Protein AF-A0AAV1SGU9-F1 (afdb_monomer)

Secondary structure (DSSP, 8-state):
----------HHHHHHHHHHHHHHHHHHHHHHHHHHHHH-HHHHHHHHHHHTTS--SEEEETTEEEETTTEEEEEETTEEEEEEGGG-

Structure (mmCIF, N/CA/C/O backbone):
data_AF-A0AAV1SGU9-F1
#
_entry.id   AF-A0AAV1SGU9-F1
#
loop_
_atom_site.group_PDB
_atom_site.id
_atom_site.type_symbol
_atom_site.label_atom_id
_atom_site.label_alt_id
_atom_site.label_comp_id
_atom_site.label_asym_id
_atom_site.label_entity_id
_atom_site.label_seq_id
_atom_site.pdbx_PDB_ins_code
_atom_site.Cartn_x
_atom_site.Cartn_y
_atom_site.Cartn_z
_atom_site.occupancy
_atom_site.B_iso_or_equiv
_atom_site.auth_seq_id
_atom_site.auth_comp_id
_atom_site.auth_asym_id
_atom_site.auth_atom_id
_atom_site.pdbx_PDB_model_num
ATOM 1 N N . MET A 1 1 ? 32.943 -4.438 -53.365 1.00 37.94 1 MET A N 1
ATOM 2 C CA . MET A 1 1 ? 32.699 -3.489 -52.258 1.00 37.94 1 MET A CA 1
ATOM 3 C C . MET A 1 1 ? 31.623 -4.081 -51.366 1.00 37.94 1 MET A C 1
ATOM 5 O O . MET A 1 1 ? 30.523 -4.306 -51.854 1.00 37.94 1 MET A O 1
ATOM 9 N N . ARG A 1 2 ? 31.957 -4.453 -50.125 1.00 40.44 2 ARG A N 1
ATOM 10 C CA . ARG A 1 2 ? 30.970 -4.940 -49.149 1.00 40.44 2 ARG A CA 1
ATOM 11 C C . ARG A 1 2 ? 30.349 -3.718 -48.472 1.00 40.44 2 ARG A C 1
ATOM 13 O O . ARG A 1 2 ? 31.067 -2.782 -48.151 1.00 40.44 2 ARG A O 1
ATOM 20 N N . LYS A 1 3 ? 29.022 -3.706 -48.382 1.00 43.94 3 LYS A N 1
ATOM 21 C CA . LYS A 1 3 ? 28.222 -2.643 -47.772 1.00 43.94 3 LYS A CA 1
ATOM 22 C C . LYS A 1 3 ? 28.282 -2.862 -46.262 1.00 43.94 3 LYS A C 1
ATOM 24 O O . LYS A 1 3 ? 27.867 -3.927 -45.810 1.00 43.94 3 LYS A O 1
ATOM 29 N N . ASP A 1 4 ? 28.817 -1.900 -45.525 1.00 45.81 4 ASP A N 1
ATOM 30 C CA . ASP A 1 4 ? 28.834 -1.924 -44.065 1.00 45.81 4 ASP A CA 1
ATOM 31 C C . ASP A 1 4 ? 27.385 -1.843 -43.564 1.00 45.81 4 ASP A C 1
ATOM 33 O O . ASP A 1 4 ? 26.744 -0.791 -43.602 1.00 45.81 4 ASP A O 1
ATOM 37 N N . SER A 1 5 ? 26.815 -2.987 -43.185 1.00 48.84 5 SER A N 1
ATOM 38 C CA . SER A 1 5 ? 25.560 -3.038 -42.443 1.00 48.84 5 SER A CA 1
ATOM 39 C C . SER A 1 5 ? 25.860 -2.574 -41.022 1.00 48.84 5 SER A C 1
ATOM 41 O O . SER A 1 5 ? 26.645 -3.221 -40.327 1.00 48.84 5 SER A O 1
ATOM 43 N N . GLY A 1 6 ? 25.273 -1.446 -40.611 1.00 61.34 6 GLY A N 1
ATOM 44 C CA . GLY A 1 6 ? 25.339 -0.964 -39.229 1.00 61.34 6 GLY A CA 1
ATOM 45 C C . GLY A 1 6 ? 24.902 -2.042 -38.228 1.00 61.34 6 GLY A C 1
ATOM 46 O O . GLY A 1 6 ? 24.290 -3.033 -38.637 1.00 61.34 6 GLY A O 1
ATOM 47 N N . PRO A 1 7 ? 25.216 -1.883 -36.931 1.00 57.59 7 PRO A N 1
ATOM 48 C CA . PRO A 1 7 ? 24.901 -2.890 -35.931 1.00 57.59 7 PRO A CA 1
ATOM 49 C C . PRO A 1 7 ? 23.383 -3.069 -35.869 1.00 57.59 7 PRO A C 1
ATOM 51 O O . PRO A 1 7 ? 22.662 -2.249 -35.310 1.00 57.59 7 PRO A O 1
ATOM 54 N N . THR A 1 8 ? 22.886 -4.139 -36.482 1.00 62.34 8 THR A N 1
ATOM 55 C CA . THR A 1 8 ? 21.570 -4.685 -36.174 1.00 62.34 8 THR A CA 1
ATOM 56 C C . THR A 1 8 ? 21.667 -5.213 -34.752 1.00 62.34 8 THR A C 1
ATOM 58 O O . THR A 1 8 ? 22.133 -6.333 -34.547 1.00 62.34 8 THR A O 1
ATOM 61 N N . GLU A 1 9 ? 21.307 -4.383 -33.766 1.00 64.25 9 GLU A N 1
ATOM 62 C CA . GLU A 1 9 ? 21.014 -4.874 -32.418 1.00 64.25 9 GLU A CA 1
ATOM 63 C C . GLU A 1 9 ? 20.022 -6.029 -32.564 1.00 64.25 9 GLU A C 1
ATOM 65 O O . GLU A 1 9 ? 19.015 -5.923 -33.276 1.00 64.25 9 GLU A O 1
ATOM 70 N N . CYS A 1 10 ? 20.339 -7.165 -31.946 1.00 80.31 10 CYS A N 1
ATOM 71 C CA . CYS A 1 10 ? 19.440 -8.298 -31.974 1.00 80.31 10 CYS A CA 1
ATOM 72 C C . CYS A 1 10 ? 18.146 -7.886 -31.269 1.00 80.31 10 CYS A C 1
ATOM 74 O O . CYS A 1 10 ? 18.173 -7.327 -30.173 1.00 80.31 10 CYS A O 1
ATOM 76 N N . VAL A 1 11 ? 16.998 -8.173 -31.882 1.00 80.12 11 VAL A N 1
ATOM 77 C CA . VAL A 1 11 ? 15.682 -7.827 -31.320 1.00 80.12 11 VAL A CA 1
ATOM 78 C C . VAL A 1 11 ? 15.514 -8.405 -29.906 1.00 80.12 11 VAL A C 1
ATOM 80 O O . VAL A 1 11 ? 14.871 -7.783 -29.063 1.00 80.12 11 VAL A O 1
ATOM 83 N N . SER A 1 12 ? 16.151 -9.547 -29.610 1.00 80.81 12 SER A N 1
ATOM 84 C CA . SER A 1 12 ? 16.184 -10.132 -28.263 1.00 80.81 12 SER A CA 1
ATOM 85 C C . SER A 1 12 ? 16.831 -9.222 -27.225 1.00 80.81 12 SER A C 1
ATOM 87 O O . SER A 1 12 ? 16.344 -9.148 -26.102 1.00 80.81 12 SER A O 1
ATOM 89 N N . ASP A 1 13 ? 17.902 -8.521 -27.591 1.00 87.62 13 ASP A N 1
ATOM 90 C CA . ASP A 1 13 ? 18.694 -7.713 -26.663 1.00 87.62 13 ASP A CA 1
ATOM 91 C C . ASP A 1 13 ? 17.952 -6.419 -26.324 1.00 87.62 13 ASP A C 1
ATOM 93 O O . ASP A 1 13 ? 17.931 -5.983 -25.172 1.00 87.62 13 ASP A O 1
ATOM 97 N N . VAL A 1 14 ? 17.252 -5.857 -27.314 1.00 85.06 14 VAL A N 1
ATOM 98 C CA . VAL A 1 14 ? 16.359 -4.708 -27.124 1.00 85.06 14 VAL A CA 1
ATOM 99 C C . VAL A 1 14 ? 15.190 -5.081 -26.211 1.00 85.06 14 VAL A C 1
ATOM 101 O O . VAL A 1 14 ? 14.898 -4.350 -25.266 1.00 85.06 14 VAL A O 1
ATOM 104 N N . ILE A 1 15 ? 14.550 -6.234 -26.442 1.00 87.25 15 ILE A N 1
ATOM 105 C CA . ILE A 1 15 ? 13.449 -6.718 -25.592 1.00 87.25 15 ILE A CA 1
ATOM 106 C C . ILE A 1 15 ? 13.941 -6.982 -24.166 1.00 87.25 15 ILE A C 1
ATOM 108 O O . ILE A 1 15 ? 13.298 -6.550 -23.212 1.00 87.25 15 ILE A O 1
ATOM 112 N N . ALA A 1 16 ? 15.089 -7.642 -24.005 1.00 87.81 16 ALA A N 1
ATOM 113 C CA . ALA A 1 16 ? 15.664 -7.915 -22.692 1.00 87.81 16 ALA A CA 1
ATOM 114 C C . ALA A 1 16 ? 15.970 -6.621 -21.920 1.00 87.81 16 ALA A C 1
ATOM 116 O O . ALA A 1 16 ? 15.688 -6.542 -20.723 1.00 87.81 16 ALA A O 1
ATOM 117 N N . ARG A 1 17 ? 16.491 -5.589 -22.598 1.00 87.88 17 ARG A N 1
ATOM 118 C CA . ARG A 1 17 ? 16.753 -4.280 -21.984 1.00 87.88 17 ARG A CA 1
ATOM 119 C C . ARG A 1 17 ? 15.467 -3.596 -21.530 1.00 87.88 17 ARG A C 1
ATOM 121 O O . ARG A 1 17 ? 15.416 -3.136 -20.396 1.00 87.88 17 ARG A O 1
ATOM 128 N N . LEU A 1 18 ? 14.439 -3.571 -22.378 1.00 86.62 18 LEU A N 1
ATOM 129 C CA . LEU A 1 18 ? 13.150 -2.953 -22.049 1.00 86.62 18 LEU A CA 1
ATOM 130 C C . LEU A 1 18 ? 12.447 -3.664 -20.888 1.00 86.62 18 LEU A C 1
ATOM 132 O O . LEU A 1 18 ? 11.907 -3.002 -20.009 1.00 86.62 18 LEU A O 1
ATOM 136 N N . LEU A 1 19 ? 12.483 -5.000 -20.851 1.00 88.06 19 LEU A N 1
ATOM 137 C CA . LEU A 1 19 ? 11.920 -5.771 -19.739 1.00 88.06 19 LEU A CA 1
ATOM 138 C C . LEU A 1 19 ? 12.651 -5.490 -18.428 1.00 88.06 19 LEU A C 1
ATOM 140 O O . LEU A 1 19 ? 12.012 -5.343 -17.391 1.00 88.06 19 LEU A O 1
ATOM 144 N N . LYS A 1 20 ? 13.982 -5.395 -18.477 1.00 90.31 20 LYS A N 1
ATOM 145 C CA . LYS A 1 20 ? 14.779 -5.046 -17.305 1.00 90.31 20 LYS A CA 1
ATOM 146 C C . LYS A 1 20 ? 14.455 -3.638 -16.811 1.00 90.31 20 LYS A C 1
ATOM 148 O O . LYS A 1 20 ? 14.189 -3.461 -15.635 1.00 90.31 20 LYS A O 1
ATOM 153 N N . GLU A 1 21 ? 14.436 -2.661 -17.710 1.00 87.62 21 GLU A N 1
ATOM 154 C CA . GLU A 1 21 ? 14.140 -1.267 -17.374 1.00 87.62 21 GLU A CA 1
ATOM 155 C C . GLU A 1 21 ? 12.729 -1.117 -16.787 1.00 87.62 21 GLU A C 1
ATOM 157 O O . GLU A 1 21 ? 12.547 -0.446 -15.775 1.00 87.62 21 GLU A O 1
ATOM 162 N N . TYR A 1 22 ? 11.744 -1.818 -17.354 1.00 86.56 22 TYR A N 1
ATOM 163 C CA . TYR A 1 22 ? 10.393 -1.878 -16.799 1.00 86.56 22 TYR A CA 1
ATOM 164 C C . TYR A 1 22 ? 10.369 -2.518 -15.403 1.00 86.56 22 TYR A C 1
ATOM 166 O O . TYR A 1 22 ? 9.778 -1.959 -14.482 1.00 86.56 22 TYR A O 1
ATOM 174 N N . SER A 1 23 ? 11.047 -3.658 -15.229 1.00 85.69 23 SER A N 1
ATOM 175 C CA . SER A 1 23 ? 11.129 -4.357 -13.942 1.00 85.69 23 SER A CA 1
ATOM 176 C C . SER A 1 23 ? 11.819 -3.518 -12.865 1.00 85.69 23 SER A C 1
ATOM 178 O O . SER A 1 23 ? 11.404 -3.558 -11.709 1.00 85.69 23 SER A O 1
ATOM 180 N N . ASP A 1 24 ? 12.863 -2.769 -13.223 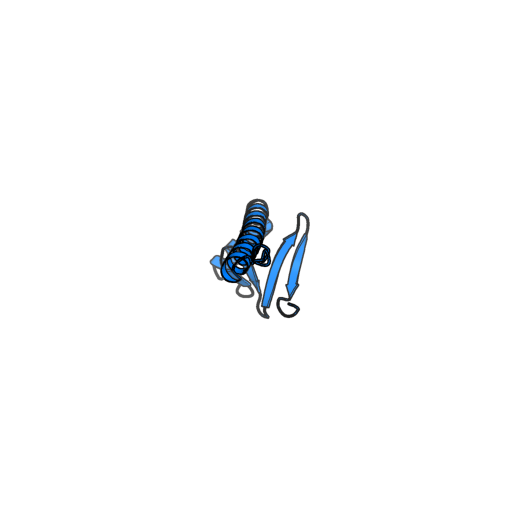1.00 86.62 24 ASP A N 1
ATOM 181 C CA . ASP A 1 24 ? 13.591 -1.901 -12.296 1.00 86.62 24 ASP A CA 1
ATOM 182 C C . ASP A 1 24 ? 12.688 -0.742 -11.830 1.00 86.62 24 ASP A C 1
ATOM 184 O O . ASP A 1 24 ? 12.635 -0.436 -10.637 1.00 86.62 24 ASP A O 1
ATOM 188 N N . VAL A 1 25 ? 11.917 -0.140 -12.747 1.00 84.31 25 VAL A N 1
ATOM 189 C CA . VAL A 1 25 ? 10.941 0.917 -12.423 1.00 84.31 25 VAL A CA 1
ATOM 190 C C . VAL A 1 25 ? 9.809 0.388 -11.541 1.00 84.31 25 VAL A C 1
ATOM 192 O O . VAL A 1 25 ? 9.429 1.043 -10.569 1.00 84.31 25 VAL A O 1
ATOM 195 N N . GLU A 1 26 ? 9.274 -0.792 -11.856 1.00 82.94 26 GLU A N 1
ATOM 196 C CA . GLU A 1 26 ? 8.226 -1.430 -11.056 1.00 82.94 26 GLU A CA 1
ATOM 197 C C . GLU A 1 26 ? 8.726 -1.732 -9.636 1.00 82.94 26 GLU A C 1
ATOM 199 O O . GLU A 1 26 ? 8.052 -1.396 -8.660 1.00 82.94 26 GLU A O 1
ATOM 204 N N . SER A 1 27 ? 9.940 -2.275 -9.505 1.00 82.19 27 SER A N 1
ATOM 205 C CA . SER A 1 27 ? 10.551 -2.568 -8.205 1.00 82.19 27 SER A CA 1
ATOM 206 C C . SER A 1 27 ? 10.776 -1.306 -7.367 1.00 82.19 27 SER A C 1
ATOM 208 O O . SER A 1 27 ? 10.416 -1.294 -6.191 1.00 82.19 27 SER A O 1
ATOM 210 N N . ASP A 1 28 ? 11.322 -0.235 -7.953 1.00 85.81 28 ASP A N 1
ATOM 211 C CA . ASP A 1 28 ? 11.538 1.045 -7.256 1.00 85.81 28 ASP A CA 1
ATOM 212 C C . ASP A 1 28 ? 10.208 1.664 -6.790 1.00 85.81 28 ASP A C 1
ATOM 214 O O . ASP A 1 28 ? 10.113 2.202 -5.685 1.00 85.81 28 ASP A O 1
ATOM 218 N N . MET A 1 29 ? 9.138 1.545 -7.584 1.00 80.94 29 MET A N 1
ATOM 219 C CA . MET A 1 29 ? 7.807 1.989 -7.158 1.00 80.94 29 MET A CA 1
ATOM 220 C C . MET A 1 29 ? 7.259 1.172 -5.984 1.00 80.94 29 MET A C 1
ATOM 222 O O . MET A 1 29 ? 6.744 1.758 -5.028 1.00 80.94 29 MET A O 1
ATOM 226 N N . VAL A 1 30 ? 7.361 -0.158 -6.037 1.00 81.44 30 VAL A N 1
ATOM 227 C CA . VAL A 1 30 ? 6.887 -1.044 -4.960 1.00 81.44 30 VAL A CA 1
ATOM 228 C C . VAL A 1 30 ? 7.660 -0.793 -3.666 1.00 81.44 30 VAL A C 1
ATOM 230 O O . VAL A 1 30 ? 7.049 -0.673 -2.605 1.00 81.44 30 VAL A O 1
ATOM 233 N N . GLU A 1 31 ? 8.979 -0.629 -3.746 1.00 84.94 31 GLU A N 1
ATOM 234 C CA . GLU A 1 31 ? 9.818 -0.356 -2.578 1.00 84.94 31 GLU A CA 1
ATOM 235 C C . GLU A 1 31 ? 9.443 0.973 -1.905 1.00 84.94 31 GLU A C 1
ATOM 237 O O . GLU A 1 31 ? 9.272 1.036 -0.686 1.00 84.94 31 GLU A O 1
ATOM 242 N N . ARG A 1 32 ? 9.202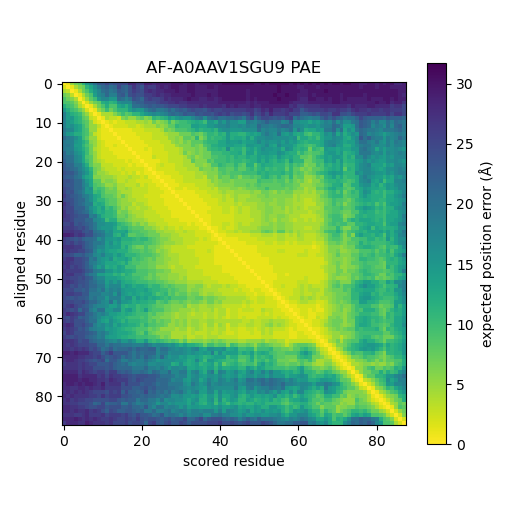 2.029 -2.692 1.00 85.06 32 ARG A N 1
ATOM 243 C CA . ARG A 1 32 ? 8.724 3.321 -2.165 1.00 85.06 32 ARG A CA 1
ATOM 244 C C . ARG A 1 32 ? 7.346 3.221 -1.520 1.00 85.06 32 ARG A C 1
ATOM 246 O O . ARG A 1 32 ? 7.084 3.899 -0.527 1.00 85.06 32 ARG A O 1
ATOM 253 N N . LEU A 1 33 ? 6.458 2.394 -2.071 1.00 80.00 33 LEU A N 1
ATOM 254 C CA . LEU A 1 33 ? 5.147 2.137 -1.477 1.00 80.00 33 LEU A CA 1
ATOM 255 C C . LEU A 1 33 ? 5.274 1.423 -0.134 1.00 80.00 33 LEU A C 1
ATOM 257 O O . LEU A 1 33 ? 4.599 1.812 0.819 1.00 80.00 33 LEU A O 1
ATOM 261 N N . HIS A 1 34 ? 6.151 0.424 -0.034 1.00 82.56 34 HIS A N 1
ATOM 262 C CA . HIS A 1 34 ? 6.433 -0.263 1.227 1.00 82.56 34 HIS A CA 1
ATOM 263 C C . HIS A 1 34 ? 7.013 0.682 2.278 1.00 82.56 34 HIS A C 1
ATOM 265 O O . HIS A 1 34 ? 6.513 0.695 3.401 1.00 82.56 34 HIS A O 1
ATOM 271 N N . GLN A 1 35 ? 7.965 1.542 1.909 1.00 84.69 35 GLN A N 1
ATOM 272 C CA . GLN A 1 35 ? 8.496 2.567 2.817 1.00 84.69 35 GLN A CA 1
ATOM 273 C C . GLN A 1 35 ? 7.394 3.516 3.314 1.00 84.69 35 GLN A C 1
ATOM 275 O O . GLN A 1 35 ? 7.265 3.748 4.515 1.00 84.69 35 GLN A O 1
ATOM 280 N N . ALA A 1 36 ? 6.534 4.010 2.418 1.00 81.00 36 ALA A N 1
ATOM 281 C CA . ALA A 1 36 ? 5.425 4.887 2.796 1.00 81.00 36 ALA A CA 1
ATOM 282 C C . ALA A 1 36 ? 4.402 4.195 3.720 1.00 81.00 36 ALA A C 1
ATOM 284 O O . ALA A 1 36 ? 3.849 4.819 4.625 1.00 81.00 36 ALA A O 1
ATOM 285 N N . ILE A 1 37 ? 4.153 2.901 3.505 1.00 83.81 37 ILE A N 1
ATOM 286 C CA . ILE A 1 37 ? 3.295 2.067 4.356 1.00 83.81 37 ILE A CA 1
ATOM 287 C C . ILE A 1 37 ? 3.907 1.873 5.749 1.00 83.81 37 ILE A C 1
ATOM 289 O O . ILE A 1 37 ? 3.189 1.890 6.752 1.00 83.81 37 ILE A O 1
ATOM 293 N N . GLU A 1 38 ? 5.223 1.685 5.824 1.00 83.19 38 GLU A N 1
ATOM 294 C CA . GLU A 1 38 ? 5.933 1.484 7.084 1.00 83.19 38 GLU A CA 1
ATOM 295 C C . GLU A 1 38 ? 5.956 2.748 7.955 1.00 83.19 38 GLU A C 1
ATOM 297 O O . GLU A 1 38 ? 6.014 2.652 9.180 1.00 83.19 38 GLU A O 1
ATOM 302 N N . GLU A 1 39 ? 5.815 3.933 7.371 1.00 83.44 39 GLU A N 1
ATOM 303 C CA . GLU A 1 39 ? 5.700 5.187 8.123 1.00 83.44 39 GLU A CA 1
ATOM 304 C C . GLU A 1 39 ? 4.247 5.536 8.513 1.00 83.44 39 GLU A C 1
ATOM 306 O O . GLU A 1 39 ? 4.021 6.299 9.456 1.00 83.44 39 GLU A O 1
ATOM 311 N N . ASP A 1 40 ? 3.240 4.953 7.851 1.00 81.88 40 ASP A N 1
ATOM 312 C CA . ASP A 1 40 ? 1.829 5.281 8.082 1.00 81.88 40 ASP A CA 1
ATOM 313 C C . ASP A 1 40 ? 1.166 4.395 9.157 1.00 81.88 40 ASP A C 1
ATOM 315 O O . ASP A 1 40 ? 0.688 3.278 8.930 1.00 81.88 40 ASP A O 1
ATOM 319 N N . GLU A 1 41 ? 1.046 4.947 10.364 1.00 85.06 41 GLU A N 1
ATOM 320 C CA . GLU A 1 41 ? 0.365 4.299 11.491 1.00 85.06 41 GLU A CA 1
ATOM 321 C C . GLU A 1 41 ? -1.136 4.037 11.262 1.00 85.06 41 GLU A C 1
ATOM 323 O O . GLU A 1 41 ? -1.703 3.090 11.821 1.00 85.06 41 GLU A O 1
ATOM 328 N N . SER A 1 42 ? -1.811 4.848 10.444 1.00 84.88 42 SER A N 1
ATOM 329 C CA . SER A 1 42 ? -3.225 4.636 10.100 1.00 84.88 42 SER A CA 1
ATOM 330 C C . SER A 1 42 ? -3.374 3.422 9.193 1.00 84.88 42 SER A C 1
ATOM 332 O O . SER A 1 42 ? -4.269 2.594 9.398 1.00 84.88 42 SER A O 1
ATOM 334 N N . TYR A 1 43 ? -2.457 3.280 8.239 1.00 86.81 43 TYR A N 1
ATOM 335 C CA . TYR A 1 43 ? -2.379 2.118 7.372 1.00 86.81 43 TYR A CA 1
ATOM 336 C C . TYR A 1 43 ? -2.096 0.847 8.164 1.00 86.81 43 TYR A C 1
ATOM 338 O O . TYR A 1 43 ? -2.853 -0.117 8.053 1.00 86.81 43 TYR A O 1
ATOM 346 N N . LYS A 1 44 ? -1.078 0.850 9.035 1.00 88.00 44 LYS A N 1
ATOM 347 C CA . LYS A 1 44 ? -0.756 -0.308 9.889 1.00 88.00 44 LYS A CA 1
ATOM 348 C C . LYS A 1 44 ? -1.947 -0.753 10.733 1.00 88.00 44 LYS A C 1
ATOM 350 O O . LYS A 1 44 ? -2.219 -1.952 10.848 1.00 88.00 44 LYS A O 1
ATOM 355 N N . LYS A 1 45 ? -2.701 0.199 11.296 1.00 89.88 45 LYS A N 1
ATOM 356 C CA . LYS A 1 45 ? -3.937 -0.096 12.037 1.00 89.88 45 LYS A CA 1
ATOM 357 C C . LYS A 1 45 ? -4.981 -0.754 11.142 1.00 89.88 45 LYS A C 1
ATOM 359 O O . LYS A 1 45 ? -5.530 -1.786 11.527 1.00 89.88 45 LYS A O 1
ATOM 364 N N . LEU A 1 46 ? -5.238 -0.206 9.956 1.00 86.88 46 LEU A N 1
ATOM 365 C CA . LEU A 1 46 ? -6.207 -0.779 9.024 1.00 86.88 46 LEU A CA 1
ATOM 366 C C . LEU A 1 46 ? -5.780 -2.175 8.547 1.00 86.88 46 LEU A C 1
ATOM 368 O O . LEU A 1 46 ? -6.580 -3.107 8.616 1.00 86.88 46 LEU A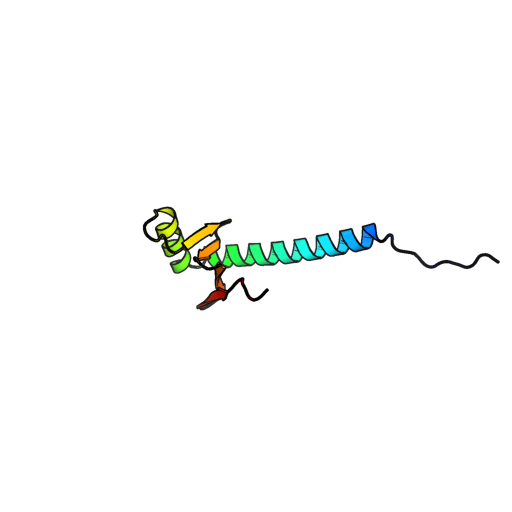 O 1
ATOM 372 N N . ALA A 1 47 ? -4.516 -2.353 8.165 1.00 88.69 47 ALA A N 1
ATOM 373 C CA . ALA A 1 47 ? -3.939 -3.642 7.797 1.00 88.69 47 ALA A CA 1
ATOM 374 C C . ALA A 1 47 ? -4.080 -4.672 8.933 1.00 88.69 47 ALA A C 1
ATOM 376 O O . ALA A 1 47 ? -4.466 -5.815 8.690 1.00 88.69 47 ALA A O 1
ATOM 377 N N . SER A 1 48 ? -3.864 -4.271 10.192 1.00 91.44 48 SER A N 1
ATOM 378 C CA . SER A 1 48 ? -4.086 -5.130 11.365 1.00 91.44 48 SER A CA 1
ATOM 379 C C . SER A 1 48 ? -5.550 -5.569 11.500 1.00 91.44 48 SER A C 1
ATOM 381 O O . SER A 1 48 ? -5.827 -6.744 11.746 1.00 91.44 48 SER A O 1
ATOM 383 N N . LEU A 1 49 ? -6.504 -4.654 11.300 1.00 90.69 49 LEU A N 1
ATOM 384 C CA . LEU A 1 49 ? -7.938 -4.967 11.347 1.00 90.69 49 LEU A CA 1
ATOM 385 C C . LEU A 1 49 ? -8.368 -5.906 10.211 1.00 90.69 49 LEU A C 1
ATOM 387 O O . LEU A 1 49 ? -9.223 -6.771 10.422 1.00 90.69 49 LEU A O 1
ATOM 391 N N . VAL A 1 50 ? -7.768 -5.754 9.030 1.00 89.50 50 VAL A N 1
ATOM 392 C CA . VAL A 1 50 ? -7.999 -6.622 7.869 1.00 89.50 50 VAL A CA 1
ATOM 393 C C . VAL A 1 50 ? -7.415 -8.017 8.109 1.00 89.50 50 VAL A C 1
ATOM 395 O O . VAL A 1 50 ? -8.136 -8.999 7.954 1.00 89.50 50 VAL A O 1
ATOM 398 N N . ARG A 1 51 ? -6.171 -8.127 8.607 1.00 90.75 51 ARG A N 1
ATOM 399 C CA . ARG A 1 51 ? -5.550 -9.416 8.994 1.00 90.75 51 ARG A CA 1
ATOM 400 C C . ARG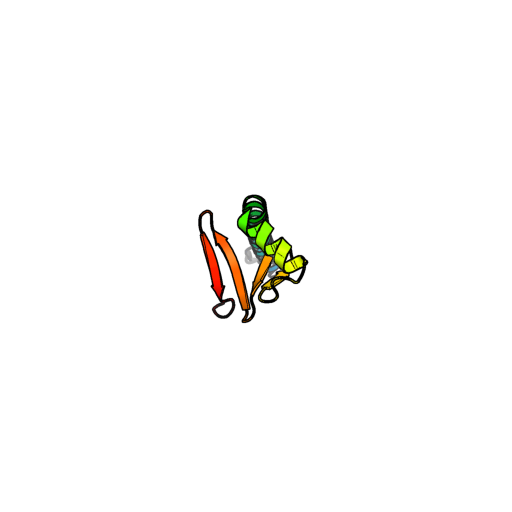 A 1 51 ? -6.357 -10.166 10.048 1.00 90.75 51 ARG A C 1
ATOM 402 O O . ARG A 1 51 ? -6.472 -11.384 9.988 1.00 90.75 51 ARG A O 1
ATOM 409 N N . LYS A 1 52 ? -6.943 -9.441 11.004 1.00 92.62 52 LYS A N 1
ATOM 410 C CA . LYS A 1 52 ? -7.821 -10.009 12.041 1.00 92.62 52 LYS A CA 1
ATOM 411 C C . LYS A 1 52 ? -9.217 -10.375 11.522 1.00 92.62 52 LYS A C 1
ATOM 413 O O . LYS A 1 52 ? -10.031 -10.881 12.289 1.00 92.62 52 LYS A O 1
ATOM 418 N N . GLY A 1 53 ? -9.532 -10.084 10.258 1.00 88.88 53 GLY A N 1
ATOM 419 C CA . GLY A 1 53 ? -10.843 -10.342 9.662 1.00 88.88 53 GLY A CA 1
ATOM 420 C C . GLY A 1 53 ? -11.975 -9.470 10.219 1.00 88.88 53 GLY A C 1
ATOM 421 O O . GLY A 1 53 ? -13.147 -9.758 9.952 1.00 88.88 53 GLY A O 1
ATOM 422 N N . ILE A 1 54 ? -11.637 -8.418 10.978 1.00 90.19 54 ILE A N 1
ATOM 423 C CA . ILE A 1 54 ? -12.585 -7.438 11.534 1.00 90.19 54 ILE A CA 1
ATOM 424 C C . ILE A 1 54 ? -13.129 -6.576 10.396 1.00 90.19 54 ILE A C 1
ATOM 426 O O . ILE A 1 54 ? -14.333 -6.349 10.292 1.00 90.19 54 ILE A O 1
ATOM 430 N N . VAL A 1 55 ? -12.241 -6.138 9.501 1.00 85.50 55 VAL A N 1
ATOM 431 C CA . VAL A 1 55 ? -12.608 -5.412 8.286 1.00 85.50 55 VAL A CA 1
ATOM 432 C C . VAL A 1 55 ? -12.481 -6.356 7.097 1.00 85.50 55 VAL A C 1
ATOM 434 O O . VAL A 1 55 ? -11.383 -6.733 6.715 1.00 85.50 55 VAL A O 1
ATOM 437 N N . ARG A 1 56 ? -13.618 -6.718 6.495 1.00 84.81 56 ARG A N 1
ATOM 438 C CA . ARG A 1 56 ? -13.690 -7.653 5.350 1.00 84.81 56 ARG A CA 1
ATOM 439 C C . ARG A 1 56 ? -13.880 -6.971 3.997 1.00 84.81 56 ARG A C 1
ATOM 441 O O . ARG A 1 56 ? -14.013 -7.633 2.976 1.00 84.81 56 ARG A O 1
ATOM 448 N N . ARG A 1 57 ? -13.966 -5.637 3.996 1.00 83.06 57 ARG A N 1
ATOM 449 C CA . ARG A 1 57 ? -14.087 -4.835 2.768 1.00 83.06 57 ARG A CA 1
ATOM 450 C C . ARG A 1 57 ? -12.787 -4.830 1.962 1.00 83.06 57 ARG A C 1
ATOM 452 O O . ARG A 1 57 ? -12.837 -4.621 0.751 1.00 83.06 57 ARG A O 1
ATOM 459 N N . TYR A 1 58 ? -11.673 -5.058 2.650 1.00 85.00 58 TYR A N 1
ATOM 460 C CA . TYR A 1 58 ? -10.343 -5.074 2.078 1.00 85.00 58 TYR A CA 1
ATOM 461 C C . TYR A 1 58 ? -9.688 -6.444 2.259 1.00 85.00 58 TYR A C 1
ATOM 463 O O . TYR A 1 58 ? -10.082 -7.202 3.147 1.00 85.00 58 TYR A O 1
ATOM 471 N N . TRP A 1 59 ? -8.673 -6.725 1.451 1.00 86.25 59 TRP A N 1
ATOM 472 C CA . TRP A 1 59 ? -7.708 -7.803 1.657 1.00 86.25 59 TRP A CA 1
ATOM 473 C C . TRP A 1 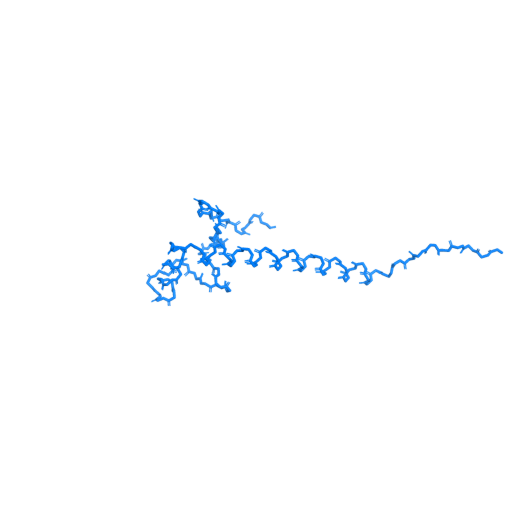59 ? -6.292 -7.263 1.454 1.00 86.25 59 TRP A C 1
ATOM 475 O O . TRP A 1 59 ? -6.110 -6.189 0.881 1.00 86.25 59 TRP A O 1
ATOM 485 N N . LEU A 1 60 ? -5.302 -7.985 1.972 1.00 87.12 60 LEU A N 1
ATOM 486 C CA . LEU A 1 60 ? -3.892 -7.663 1.777 1.00 87.12 60 LEU A CA 1
ATOM 487 C C . LEU A 1 60 ? -3.294 -8.608 0.741 1.00 87.12 60 LEU A C 1
ATOM 489 O O . LEU A 1 60 ? -3.527 -9.814 0.821 1.00 87.12 60 LEU A O 1
ATOM 493 N N . ASP A 1 61 ? -2.502 -8.057 -0.169 1.00 83.88 61 ASP A N 1
ATOM 494 C CA . ASP A 1 61 ? -1.619 -8.803 -1.063 1.00 83.88 61 ASP A CA 1
ATOM 495 C C . ASP A 1 61 ? -0.286 -8.050 -1.164 1.00 83.88 61 ASP A C 1
ATOM 497 O O . ASP A 1 61 ? -0.291 -6.838 -1.361 1.00 83.88 61 ASP A O 1
ATOM 501 N N . ASN A 1 62 ? 0.840 -8.731 -0.927 1.00 81.00 62 ASN A N 1
ATOM 502 C CA . ASN A 1 62 ? 2.177 -8.121 -0.799 1.00 81.00 62 ASN A CA 1
ATOM 503 C C . ASN A 1 62 ? 2.207 -6.843 0.067 1.00 81.00 62 ASN A C 1
ATOM 505 O O . ASN A 1 62 ? 2.765 -5.817 -0.321 1.00 81.00 62 ASN A O 1
ATOM 509 N N . ASP A 1 63 ? 1.547 -6.899 1.228 1.00 80.19 63 ASP A N 1
ATOM 510 C CA . ASP A 1 63 ? 1.391 -5.788 2.180 1.00 80.19 63 ASP A CA 1
ATOM 511 C C . ASP A 1 63 ? 0.604 -4.566 1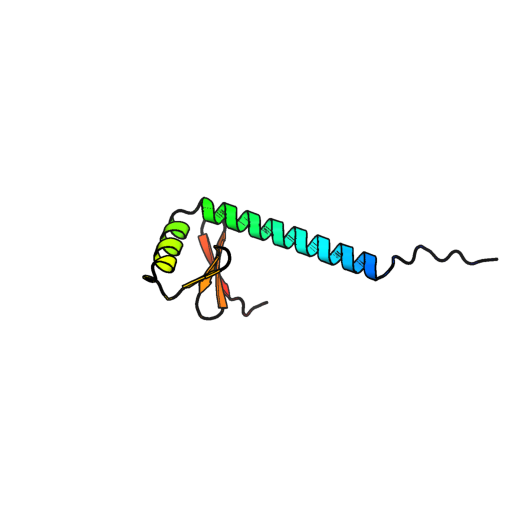.675 1.00 80.19 63 ASP A C 1
ATOM 513 O O . ASP A 1 63 ? 0.429 -3.616 2.437 1.00 80.19 63 ASP A O 1
ATOM 517 N N . LEU A 1 64 ? 0.033 -4.615 0.466 1.00 82.56 64 LEU A N 1
ATOM 518 C CA . LEU A 1 64 ? -0.847 -3.598 -0.120 1.00 82.56 64 LEU A CA 1
ATOM 519 C C . LEU A 1 64 ? -2.329 -3.901 0.150 1.00 82.56 64 LEU A C 1
ATOM 521 O O . LEU A 1 64 ? -2.769 -5.049 0.067 1.00 82.56 64 LEU A O 1
ATOM 525 N N . LEU A 1 65 ? -3.116 -2.868 0.472 1.00 85.31 65 LEU A N 1
ATOM 526 C CA . LEU A 1 65 ? -4.553 -2.971 0.732 1.00 85.31 65 LEU A CA 1
ATOM 527 C C . LEU A 1 65 ? -5.360 -2.856 -0.561 1.00 85.31 65 LEU A C 1
ATOM 529 O O . LEU A 1 65 ? -5.409 -1.810 -1.212 1.00 85.31 65 LEU A O 1
ATOM 533 N N . TYR A 1 66 ? -6.098 -3.916 -0.854 1.00 81.50 66 TYR A N 1
ATOM 534 C CA . TYR A 1 66 ? -7.027 -3.996 -1.970 1.00 81.50 66 TYR A CA 1
ATOM 535 C C . TYR A 1 66 ? -8.454 -3.947 -1.459 1.00 81.50 66 TYR A C 1
ATOM 537 O O . TYR A 1 66 ? -8.778 -4.539 -0.433 1.00 81.50 66 TYR A O 1
ATOM 545 N N . ALA A 1 67 ? -9.325 -3.254 -2.179 1.00 81.94 67 ALA A N 1
ATOM 546 C CA . ALA A 1 67 ? -10.746 -3.180 -1.904 1.00 81.94 67 ALA A CA 1
ATOM 547 C C . ALA A 1 67 ? -11.546 -3.921 -2.973 1.00 81.94 67 ALA A C 1
ATOM 54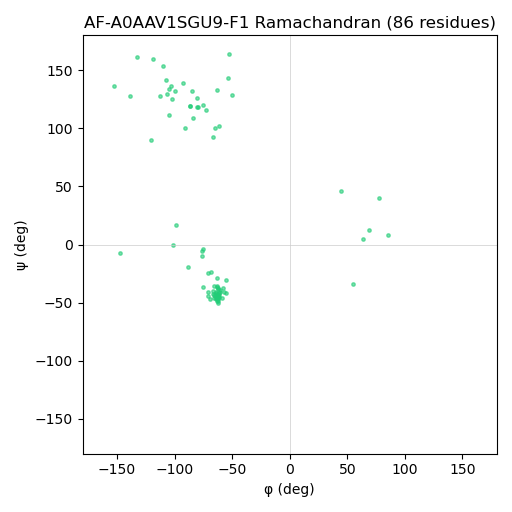9 O O . ALA A 1 67 ? -11.155 -4.025 -4.141 1.00 81.94 67 ALA A O 1
ATOM 550 N N . LYS A 1 68 ? -12.731 -4.387 -2.572 1.00 72.06 68 LYS A N 1
ATOM 551 C CA . LYS A 1 68 ? -13.710 -4.953 -3.503 1.00 72.06 68 LYS A CA 1
ATOM 552 C C . LYS A 1 68 ? -13.987 -3.948 -4.632 1.00 72.06 68 LYS A C 1
ATOM 554 O O . LYS A 1 68 ? -14.046 -2.752 -4.372 1.00 72.06 68 LYS A O 1
ATOM 559 N N . GLU A 1 69 ? -14.177 -4.469 -5.846 1.00 68.75 69 GLU A N 1
ATOM 560 C CA . GLU A 1 69 ? -14.327 -3.732 -7.122 1.00 68.75 69 GLU A CA 1
ATOM 561 C C . GLU A 1 69 ? -13.032 -3.350 -7.850 1.00 68.75 69 GLU A C 1
ATOM 563 O O . GLU A 1 69 ? -13.108 -2.710 -8.891 1.00 68.75 69 GLU A O 1
ATOM 568 N N . GLY A 1 70 ? -11.871 -3.830 -7.391 1.00 64.50 70 GLY A N 1
ATOM 569 C CA . GLY A 1 70 ? -10.604 -3.549 -8.067 1.00 64.50 70 GLY A CA 1
ATOM 570 C C . GLY A 1 70 ? -10.117 -2.146 -7.747 1.00 64.50 70 GLY A C 1
ATOM 571 O O . GLY A 1 70 ? -9.646 -1.446 -8.622 1.00 64.50 70 GLY A O 1
ATOM 572 N N . ARG A 1 71 ? -10.266 -1.708 -6.497 1.00 67.06 71 ARG A N 1
ATOM 573 C CA . ARG A 1 71 ? -9.720 -0.433 -6.034 1.00 67.06 71 ARG A CA 1
ATOM 574 C C . ARG A 1 71 ? -8.517 -0.693 -5.148 1.00 67.06 71 ARG A C 1
ATOM 576 O O . ARG A 1 71 ? -8.628 -1.476 -4.206 1.00 67.06 71 ARG A O 1
ATOM 583 N N . ILE A 1 72 ? -7.396 -0.036 -5.416 1.00 66.25 72 ILE A N 1
ATOM 584 C CA . ILE A 1 72 ? -6.201 -0.111 -4.570 1.00 66.25 72 ILE A CA 1
ATOM 585 C C . ILE A 1 72 ? -6.169 1.128 -3.686 1.00 66.25 72 ILE A C 1
ATOM 587 O O . ILE A 1 72 ? -6.369 2.254 -4.149 1.00 66.25 72 ILE A O 1
ATOM 591 N N . PHE A 1 73 ? -5.935 0.917 -2.395 1.00 66.81 73 PHE A N 1
ATOM 592 C CA . PHE A 1 73 ? -5.627 2.003 -1.478 1.00 66.81 73 PHE A CA 1
ATOM 593 C C . PHE A 1 73 ? -4.134 2.309 -1.571 1.00 66.81 73 PHE A C 1
ATOM 595 O O . PHE A 1 73 ? -3.312 1.527 -1.100 1.00 66.81 73 PHE A O 1
ATOM 602 N N . VAL A 1 74 ? -3.791 3.452 -2.169 1.00 63.31 74 VAL A N 1
ATOM 603 C CA . VAL A 1 74 ? -2.405 3.910 -2.302 1.00 63.31 74 VAL A CA 1
ATOM 604 C C . VAL A 1 74 ? -2.195 5.157 -1.452 1.00 63.31 74 VAL A C 1
ATOM 606 O O . VAL A 1 74 ? -2.948 6.134 -1.535 1.00 63.31 74 VAL A O 1
ATOM 609 N N . LEU A 1 75 ? -1.164 5.129 -0.615 1.00 59.78 75 LEU A N 1
ATOM 610 C CA . LEU A 1 75 ? -0.747 6.285 0.167 1.00 59.78 75 LEU A CA 1
ATOM 611 C C . LEU A 1 75 ? 0.093 7.216 -0.702 1.00 59.78 75 LEU A C 1
ATOM 613 O O . LEU A 1 75 ? 1.095 6.802 -1.274 1.00 59.78 75 LEU A O 1
ATOM 617 N N . ASN A 1 76 ? -0.292 8.489 -0.776 1.00 52.12 76 ASN A N 1
ATOM 618 C CA . ASN A 1 76 ? 0.558 9.524 -1.348 1.00 52.12 76 ASN A CA 1
ATOM 619 C C . ASN A 1 76 ? 0.812 10.591 -0.285 1.00 52.12 76 ASN A C 1
ATOM 621 O O . ASN A 1 76 ? 0.005 11.513 -0.159 1.00 52.12 76 ASN A O 1
ATOM 625 N N . GLY A 1 77 ? 1.888 10.401 0.495 1.00 49.56 77 GLY A N 1
ATOM 626 C CA . G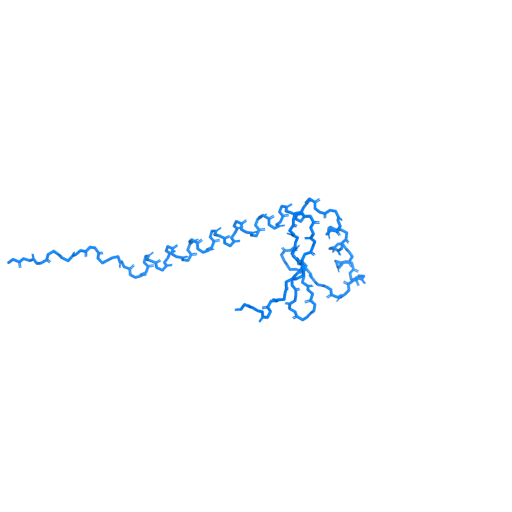LY A 1 77 ? 2.619 11.345 1.366 1.00 49.56 77 GLY A CA 1
ATOM 627 C C . GLY A 1 77 ? 1.867 12.124 2.460 1.00 49.56 77 GLY A C 1
ATOM 628 O O . GLY A 1 77 ? 2.441 12.437 3.496 1.00 49.56 77 GLY A O 1
ATOM 629 N N . LYS A 1 78 ? 0.606 12.498 2.234 1.00 53.47 78 LYS A N 1
ATOM 630 C CA . LYS A 1 78 ? -0.275 13.290 3.109 1.00 53.47 78 LYS A CA 1
ATOM 631 C C . LYS A 1 78 ? -1.756 12.892 2.993 1.00 53.47 78 LYS A C 1
ATOM 633 O O . LYS A 1 78 ? -2.578 13.401 3.749 1.00 53.47 78 LYS A O 1
ATOM 638 N N . SER A 1 79 ? -2.120 12.018 2.050 1.00 53.81 79 SER A N 1
ATOM 639 C CA . SER A 1 79 ? -3.507 11.589 1.827 1.00 53.81 79 SER A CA 1
ATOM 640 C C . SER A 1 79 ? -3.573 10.183 1.230 1.00 53.81 79 SER A C 1
ATOM 642 O O . SER A 1 79 ? -2.834 9.873 0.294 1.00 53.81 79 SER A O 1
ATOM 644 N N . ALA A 1 80 ? -4.483 9.351 1.740 1.00 56.12 80 ALA A N 1
ATOM 645 C CA . ALA A 1 80 ? -4.820 8.071 1.130 1.00 56.12 80 ALA A CA 1
ATOM 646 C C . ALA A 1 80 ? -5.697 8.319 -0.106 1.00 56.12 80 ALA A C 1
ATOM 648 O O . ALA A 1 80 ? -6.775 8.907 0.008 1.00 56.12 80 ALA A O 1
ATOM 649 N N . LYS A 1 81 ? -5.238 7.891 -1.286 1.00 61.53 81 LYS A N 1
ATOM 650 C CA . LYS A 1 81 ? -6.019 7.938 -2.525 1.00 61.53 81 LYS A CA 1
ATOM 651 C C . LYS A 1 81 ? -6.509 6.534 -2.862 1.00 61.53 81 LYS A C 1
ATOM 653 O O . LYS A 1 81 ? -5.756 5.566 -2.819 1.00 61.53 81 LYS A O 1
ATOM 658 N N . ILE A 1 82 ? -7.786 6.445 -3.209 1.00 62.03 82 ILE A N 1
ATOM 659 C CA . ILE A 1 82 ? -8.373 5.239 -3.784 1.00 62.03 82 ILE A CA 1
ATOM 660 C C . ILE A 1 82 ? -8.140 5.320 -5.291 1.00 62.03 82 ILE A C 1
ATOM 662 O O . ILE A 1 82 ? -8.598 6.275 -5.918 1.00 62.03 82 ILE A O 1
ATOM 666 N N . ILE A 1 83 ? -7.422 4.353 -5.853 1.00 64.50 83 ILE A N 1
ATOM 667 C CA . ILE A 1 83 ? -7.226 4.222 -7.301 1.00 64.50 83 ILE A CA 1
ATOM 668 C C . ILE A 1 83 ? -8.158 3.118 -7.793 1.00 64.50 83 ILE A C 1
ATOM 670 O O . ILE A 1 83 ? -8.119 2.014 -7.254 1.00 64.50 83 ILE A O 1
ATOM 674 N N . ASP A 1 84 ? -9.005 3.411 -8.778 1.00 58.91 84 ASP A N 1
ATOM 675 C CA . ASP A 1 84 ? -9.801 2.399 -9.478 1.00 58.91 84 ASP A CA 1
ATOM 676 C C . ASP A 1 84 ? -8.899 1.726 -10.527 1.00 58.91 84 ASP A C 1
ATOM 678 O O . ASP A 1 84 ? -8.366 2.383 -11.415 1.00 58.91 84 ASP A O 1
ATOM 682 N N . VAL A 1 85 ? -8.676 0.419 -10.402 1.00 59.28 85 VAL A N 1
ATOM 683 C CA . VAL A 1 85 ? -7.789 -0.370 -11.283 1.00 59.28 85 VAL A CA 1
ATOM 684 C C . VAL A 1 85 ? -8.455 -0.642 -12.636 1.00 59.28 85 VAL A C 1
ATOM 686 O O . VAL A 1 85 ? -7.828 -1.170 -13.542 1.00 59.28 85 VAL A O 1
ATOM 689 N N . LYS A 1 86 ? -9.729 -0.268 -12.812 1.00 55.03 86 LYS A N 1
ATOM 690 C CA . LYS A 1 86 ? -10.444 -0.429 -14.086 1.00 55.03 86 LYS A CA 1
ATOM 691 C C . LYS A 1 86 ? -10.065 0.592 -15.167 1.00 55.03 86 LYS A C 1
ATOM 693 O O . LYS A 1 86 ? -10.477 0.397 -16.305 1.00 55.03 86 LYS A O 1
ATOM 698 N N . ASP A 1 87 ? -9.311 1.638 -14.829 1.00 45.38 87 ASP A N 1
ATOM 699 C CA . ASP A 1 87 ? -8.920 2.717 -15.753 1.00 45.38 87 ASP A CA 1
ATOM 700 C C . ASP A 1 87 ? -7.496 2.556 -16.339 1.00 45.38 87 ASP A C 1
ATOM 702 O O . ASP A 1 87 ? -6.922 3.521 -16.843 1.00 45.38 87 ASP A O 1
ATOM 706 N N . THR A 1 88 ? -6.896 1.361 -16.271 1.00 44.47 88 THR A N 1
ATOM 707 C CA . THR A 1 88 ? -5.606 1.027 -16.919 1.00 44.47 88 THR A CA 1
ATOM 708 C C . THR A 1 88 ? -5.795 -0.109 -17.912 1.00 44.47 88 THR A C 1
ATOM 710 O O . THR A 1 88 ? -5.226 -0.007 -19.021 1.00 44.47 88 THR A O 1
#

pLDDT: mean 75.64, std 14.67, range [37.94, 92.62]

Mean predicted aligned error: 12.15 Å

Solvent-accessible surface area (backbone atoms only — not comparable to full-atom values): 5375 Å² total; per-residue (Å²): 136,85,80,85,75,71,88,75,71,55,69,67,59,57,50,52,49,52,53,48,54,51,51,53,54,52,49,55,51,51,52,52,49,51,54,5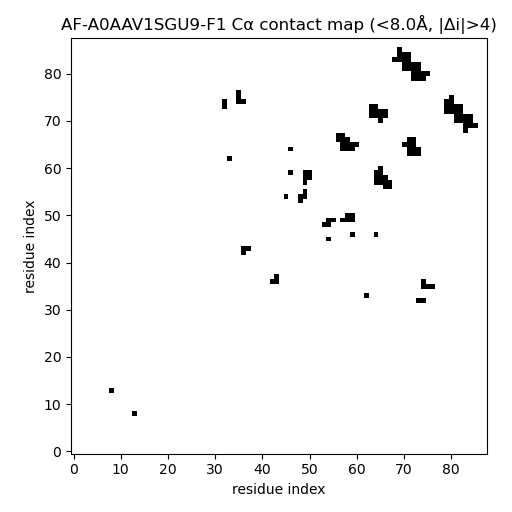5,47,74,71,31,67,68,53,50,51,51,52,52,34,32,75,69,60,74,38,75,66,43,49,76,57,98,89,39,46,35,33,77,91,49,27,39,59,44,79,56,100,86,49,80,42,78,44,66,61,86,82,117

Foldseek 3Di:
DDDDDPDPDDPVVVVVVVVVVVVVVVVVVVVVQVVLCVPDPVNVVVQVCQVVVVDVQWHDDPSWTAGPQQWTFGDDPPDTDTHRNVVD

Nearest PDB structures (foldseek):
  7zh1-assembly1_A  TM=4.791E-01  e=5.848E+00  Severe acute respiratory syndrome-related coronavirus
  7pbk-assembly1_A  TM=2.915E-01  e=6.253E+00  Vibrio phage phiVC8

Radius of gyration: 20.67 Å; Cα contacts (8 Å, |Δi|>4): 69; chains: 1; bounding box: 47×24×64 Å

Organism: NCBI:txid77055

Sequence (88 aa):
MRKDSGPTECVSDVIARLLKEYSDVESDMVERLHQAIEEDESYKKLASLVRKGIVRRYWLDNDLLYAKEGRIFVLNGKSAKIIDVKDT